Protein AF-A0A534U0C4-F1 (afdb_monomer_lite)

Radius of gyration: 16.71 Å; chains: 1; bounding box: 30×35×48 Å

pLDDT: mean 96.18, std 4.61, range [68.44, 98.81]

Structure (mmCIF, N/CA/C/O backbone):
data_AF-A0A534U0C4-F1
#
_entry.id   AF-A0A534U0C4-F1
#
loop_
_atom_site.group_PDB
_atom_site.id
_atom_site.type_symbol
_atom_site.label_atom_id
_atom_site.label_alt_id
_atom_site.label_comp_id
_atom_site.label_asym_id
_atom_site.label_entity_id
_atom_site.label_seq_id
_atom_site.pdbx_PDB_ins_code
_atom_site.Cartn_x
_atom_site.Cartn_y
_atom_site.Cartn_z
_atom_site.occupancy
_atom_site.B_iso_or_equiv
_atom_site.auth_seq_id
_atom_site.auth_comp_id
_atom_site.auth_asym_id
_atom_site.auth_atom_id
_atom_site.pdbx_PDB_model_num
ATOM 1 N N . MET A 1 1 ? 1.172 8.312 3.433 1.00 96.12 1 MET A N 1
ATOM 2 C CA . MET A 1 1 ? 1.403 6.876 3.161 1.00 96.12 1 MET A CA 1
ATOM 3 C C . MET A 1 1 ? 2.034 6.664 1.791 1.00 96.12 1 MET A C 1
ATOM 5 O O . MET A 1 1 ? 3.144 6.158 1.779 1.00 96.12 1 MET A O 1
ATOM 9 N N . VAL A 1 2 ? 1.419 7.131 0.691 1.00 98.44 2 VAL A N 1
ATOM 10 C CA . VAL A 1 2 ? 2.006 7.074 -0.670 1.00 98.44 2 VAL A CA 1
ATOM 11 C C . VAL A 1 2 ? 3.445 7.590 -0.686 1.00 98.44 2 VAL A C 1
ATOM 13 O O . VAL A 1 2 ? 4.351 6.799 -0.888 1.00 98.44 2 VAL A O 1
ATOM 16 N N . ALA A 1 3 ? 3.685 8.854 -0.315 1.00 98.50 3 ALA A N 1
ATOM 17 C CA . ALA A 1 3 ? 5.037 9.431 -0.297 1.00 98.50 3 ALA A CA 1
ATOM 18 C C . ALA A 1 3 ? 6.057 8.608 0.522 1.00 98.50 3 ALA A C 1
ATOM 20 O O . ALA A 1 3 ? 7.219 8.476 0.142 1.00 98.50 3 ALA A O 1
ATOM 21 N N . THR A 1 4 ? 5.621 8.019 1.640 1.00 98.50 4 THR A N 1
ATOM 22 C CA . THR A 1 4 ? 6.454 7.139 2.470 1.00 98.50 4 THR A CA 1
ATOM 23 C C . THR A 1 4 ? 6.821 5.860 1.722 1.00 98.50 4 THR A C 1
ATOM 25 O O . THR A 1 4 ? 7.990 5.485 1.703 1.00 98.50 4 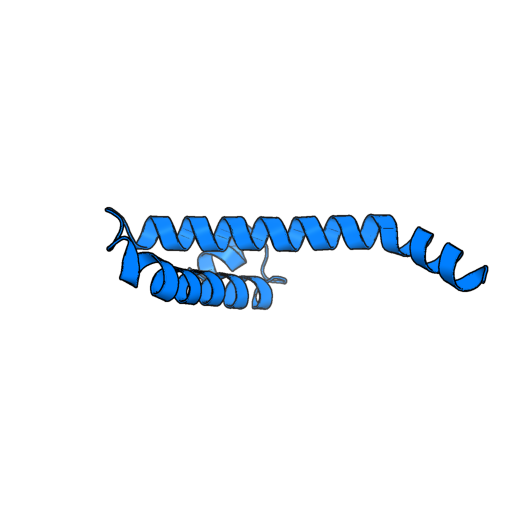THR A O 1
ATOM 28 N N . LEU A 1 5 ? 5.849 5.202 1.090 1.00 98.50 5 LEU A N 1
ATOM 29 C CA . LEU A 1 5 ? 6.075 3.980 0.321 1.00 98.50 5 LEU A CA 1
ATOM 30 C C . LEU A 1 5 ? 6.874 4.252 -0.956 1.00 98.50 5 LEU A C 1
ATOM 32 O O . LEU A 1 5 ? 7.805 3.508 -1.237 1.00 98.50 5 LEU A O 1
ATOM 36 N N . THR A 1 6 ? 6.610 5.354 -1.661 1.00 98.56 6 THR A N 1
ATOM 37 C CA . THR A 1 6 ? 7.421 5.818 -2.794 1.00 98.56 6 THR A CA 1
ATOM 38 C C . THR A 1 6 ? 8.878 6.020 -2.378 1.00 98.56 6 THR A C 1
ATOM 40 O O . THR A 1 6 ? 9.789 5.603 -3.084 1.00 98.56 6 THR A O 1
ATOM 43 N N . ARG A 1 7 ? 9.136 6.598 -1.197 1.00 98.38 7 ARG A N 1
ATOM 44 C CA . ARG A 1 7 ? 10.505 6.728 -0.671 1.00 98.38 7 ARG A CA 1
ATOM 45 C C . ARG A 1 7 ? 11.143 5.371 -0.356 1.00 98.38 7 ARG A C 1
ATOM 47 O O . ARG A 1 7 ? 12.334 5.206 -0.588 1.00 98.38 7 ARG A O 1
ATOM 54 N N . VAL A 1 8 ? 10.376 4.420 0.181 1.00 98.00 8 VAL A N 1
ATOM 55 C CA . VAL A 1 8 ? 10.871 3.083 0.560 1.00 98.00 8 VAL A CA 1
ATOM 56 C C . VAL A 1 8 ? 11.153 2.204 -0.661 1.00 98.00 8 VAL A C 1
ATOM 58 O O . VAL A 1 8 ? 12.163 1.508 -0.679 1.00 98.00 8 VAL A O 1
ATOM 61 N N . PHE A 1 9 ? 10.282 2.227 -1.669 1.00 97.44 9 PHE A N 1
ATOM 62 C CA . PHE A 1 9 ? 10.375 1.365 -2.852 1.00 97.44 9 PHE A CA 1
ATOM 63 C C . PHE A 1 9 ? 11.022 2.047 -4.065 1.00 97.44 9 PHE A C 1
ATOM 65 O O . PHE A 1 9 ? 11.286 1.384 -5.065 1.00 97.44 9 PHE A O 1
ATOM 72 N N . GLY A 1 10 ? 11.316 3.345 -3.981 1.00 97.94 10 GLY A N 1
ATOM 73 C CA . GLY A 1 10 ? 11.916 4.139 -5.050 1.00 97.94 10 GLY A CA 1
ATOM 74 C C . 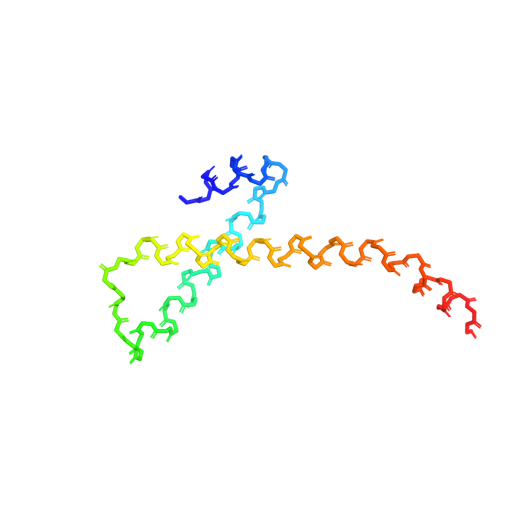GLY A 1 10 ? 10.889 4.947 -5.846 1.00 97.94 10 GLY A C 1
ATOM 75 O O . GLY A 1 10 ? 9.755 4.523 -6.055 1.00 97.94 10 GLY A O 1
ATOM 76 N N . VAL A 1 11 ? 11.312 6.120 -6.330 1.00 97.94 11 VAL A N 1
ATOM 77 C CA . VAL A 1 11 ? 10.443 7.095 -7.024 1.00 97.94 11 VAL A CA 1
ATOM 78 C C . VAL A 1 11 ? 9.797 6.522 -8.290 1.00 97.94 11 VAL A C 1
ATOM 80 O O . VAL A 1 11 ? 8.665 6.867 -8.608 1.00 97.94 11 VAL A O 1
ATOM 83 N N . HIS A 1 12 ? 10.472 5.592 -8.970 1.00 97.69 12 HIS A N 1
ATOM 84 C CA . HIS A 1 12 ? 9.937 4.897 -10.146 1.00 97.69 12 HIS A CA 1
ATOM 85 C C . HIS A 1 12 ? 8.710 4.020 -9.834 1.00 97.69 12 HIS A C 1
ATOM 87 O O . HIS A 1 12 ? 7.954 3.698 -10.741 1.00 97.69 12 HIS A O 1
ATOM 93 N N . ASN A 1 13 ? 8.482 3.678 -8.561 1.00 97.94 13 ASN A N 1
ATOM 94 C CA . ASN A 1 13 ? 7.334 2.902 -8.091 1.00 97.94 13 ASN A CA 1
ATOM 95 C C . ASN A 1 13 ? 6.228 3.796 -7.501 1.00 97.94 13 ASN A C 1
ATOM 97 O O . ASN A 1 13 ? 5.496 3.362 -6.614 1.00 97.94 13 ASN A O 1
ATOM 101 N N . LEU A 1 14 ? 6.107 5.053 -7.948 1.00 98.44 14 LEU A N 1
ATOM 102 C CA . LEU A 1 14 ? 5.041 5.950 -7.489 1.00 98.44 14 LEU A CA 1
ATOM 103 C C . LEU A 1 14 ? 3.647 5.366 -7.758 1.00 98.44 14 LEU A C 1
ATOM 105 O O . LEU A 1 14 ? 2.859 5.283 -6.824 1.00 98.44 14 LEU A O 1
ATOM 109 N N . ALA A 1 15 ? 3.386 4.899 -8.982 1.00 98.50 15 ALA A N 1
ATOM 110 C CA . ALA A 1 15 ? 2.102 4.294 -9.343 1.00 98.50 15 ALA A CA 1
ATOM 111 C C . ALA A 1 15 ? 1.784 3.075 -8.462 1.00 98.50 15 ALA A C 1
ATOM 113 O O . ALA A 1 15 ? 0.728 3.011 -7.843 1.00 98.50 15 ALA A O 1
ATOM 114 N N . LEU A 1 16 ? 2.760 2.175 -8.276 1.00 98.44 16 LEU A N 1
ATOM 115 C CA . LEU A 1 16 ? 2.619 1.049 -7.350 1.00 98.44 16 LEU A CA 1
ATOM 116 C C . LEU A 1 16 ? 2.268 1.524 -5.932 1.00 98.44 16 LEU A C 1
ATOM 118 O O . LEU A 1 16 ? 1.415 0.934 -5.278 1.00 98.44 16 LEU A O 1
ATOM 122 N N . ALA A 1 17 ? 2.927 2.572 -5.432 1.00 98.69 17 ALA A N 1
ATOM 123 C CA . ALA A 1 17 ? 2.661 3.102 -4.100 1.00 98.69 17 ALA A CA 1
ATOM 124 C C . ALA A 1 17 ? 1.245 3.688 -3.960 1.00 98.69 17 ALA A C 1
ATOM 126 O O 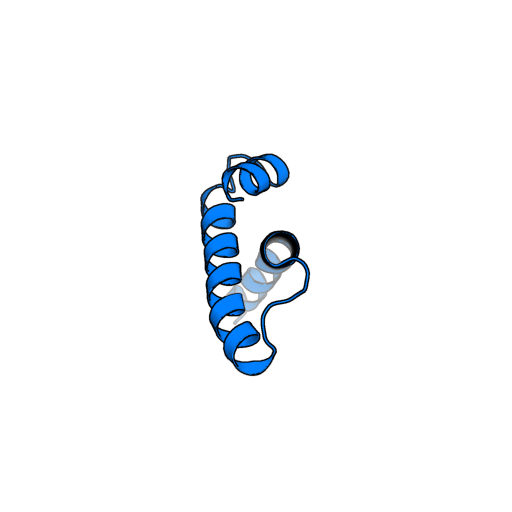. ALA A 1 17 ? 0.681 3.619 -2.869 1.00 98.69 17 ALA A O 1
ATOM 127 N N . GLU A 1 18 ? 0.674 4.262 -5.018 1.00 98.75 18 GLU A N 1
ATOM 128 C CA . GLU A 1 18 ? -0.715 4.734 -5.040 1.00 98.75 18 GLU A CA 1
ATOM 129 C C . GLU A 1 18 ? -1.695 3.559 -5.027 1.00 98.75 18 GLU A C 1
ATOM 131 O O . GLU A 1 18 ? -2.556 3.499 -4.142 1.00 98.75 18 GLU A O 1
ATOM 136 N N . ASP A 1 19 ? -1.490 2.583 -5.912 1.00 98.81 19 ASP A N 1
ATOM 137 C CA . ASP A 1 19 ? -2.354 1.408 -6.057 1.00 98.81 19 ASP A CA 1
ATOM 138 C C . ASP A 1 19 ? -2.443 0.608 -4.752 1.00 98.81 19 ASP A C 1
ATOM 140 O O . ASP A 1 19 ? -3.525 0.324 -4.243 1.00 98.81 19 ASP A O 1
ATOM 144 N N . VAL A 1 20 ? -1.303 0.294 -4.129 1.00 98.81 20 VAL A N 1
ATOM 145 C CA . VAL A 1 20 ? -1.291 -0.515 -2.895 1.00 98.81 20 VAL A CA 1
ATOM 146 C C . VAL A 1 20 ? -1.880 0.216 -1.691 1.00 98.81 20 VAL A C 1
ATOM 148 O O . VAL A 1 20 ? -2.357 -0.417 -0.746 1.00 98.81 20 VAL A O 1
ATOM 151 N N . VAL A 1 21 ? -1.842 1.550 -1.699 1.00 98.81 21 VAL A N 1
ATOM 152 C CA . VAL A 1 21 ? -2.501 2.369 -0.680 1.00 98.81 21 VAL A CA 1
ATOM 153 C C . VAL A 1 21 ? -4.009 2.312 -0.857 1.00 98.81 21 VAL A C 1
ATOM 155 O O . VAL A 1 21 ? -4.715 2.116 0.133 1.00 98.81 21 VAL A O 1
ATOM 158 N N . GLN A 1 22 ? -4.498 2.441 -2.087 1.00 98.69 22 GLN A N 1
ATOM 159 C CA . GLN A 1 22 ? -5.920 2.314 -2.396 1.00 98.69 22 GLN A CA 1
ATOM 160 C C . GLN A 1 22 ? -6.429 0.907 -2.058 1.00 98.69 22 GLN A C 1
ATOM 162 O O . GLN A 1 22 ? -7.404 0.791 -1.314 1.00 98.69 22 GLN A O 1
ATOM 167 N N . ASP A 1 23 ? -5.705 -0.144 -2.462 1.00 98.69 23 ASP A N 1
ATOM 168 C CA . ASP A 1 23 ? -5.988 -1.541 -2.100 1.00 98.69 23 ASP A CA 1
ATOM 169 C C . ASP A 1 23 ? -6.128 -1.711 -0.578 1.00 98.69 23 ASP A C 1
ATOM 171 O O . ASP A 1 23 ? -7.058 -2.363 -0.094 1.00 98.69 23 ASP A O 1
ATOM 175 N N . ALA A 1 24 ? -5.224 -1.110 0.206 1.00 98.69 24 ALA A N 1
ATOM 176 C CA . ALA A 1 24 ? -5.268 -1.197 1.664 1.00 98.69 24 ALA A CA 1
ATOM 177 C C . ALA A 1 24 ? -6.522 -0.532 2.254 1.00 98.69 24 ALA A C 1
ATOM 179 O O . ALA A 1 24 ? -7.121 -1.084 3.180 1.00 98.69 24 ALA A O 1
ATOM 180 N N . PHE A 1 25 ? -6.948 0.614 1.714 1.00 98.56 25 PHE A N 1
ATOM 181 C CA . PHE A 1 25 ? -8.191 1.269 2.130 1.00 98.56 25 PHE A CA 1
ATOM 182 C C . PHE A 1 25 ? -9.433 0.476 1.714 1.00 98.56 25 PHE A C 1
ATOM 184 O O . PHE A 1 25 ? -10.320 0.278 2.543 1.00 98.56 25 PHE A O 1
ATOM 191 N N . CYS A 1 26 ? -9.490 -0.039 0.483 1.00 98.62 26 CYS A N 1
ATOM 192 C CA . CYS A 1 26 ? -10.574 -0.918 0.040 1.00 98.62 26 CYS A CA 1
ATOM 193 C C . CYS A 1 26 ? -10.704 -2.130 0.970 1.00 98.62 26 CYS A C 1
ATOM 195 O O . CYS A 1 26 ? -11.790 -2.432 1.468 1.00 98.62 26 CYS A O 1
ATOM 197 N N . ARG A 1 27 ? -9.578 -2.761 1.313 1.00 98.12 27 ARG A N 1
ATOM 198 C CA . ARG A 1 27 ? -9.565 -3.911 2.219 1.00 98.12 27 ARG A CA 1
ATOM 199 C C . ARG A 1 27 ? -9.954 -3.552 3.650 1.00 98.12 27 ARG A C 1
ATOM 201 O O . ARG A 1 27 ? -10.599 -4.353 4.320 1.00 98.12 27 ARG A O 1
ATOM 208 N N . ALA A 1 28 ? -9.603 -2.361 4.128 1.00 98.44 28 ALA A N 1
ATOM 209 C CA . ALA A 1 28 ? -10.082 -1.871 5.416 1.00 98.44 28 ALA A CA 1
ATOM 210 C C . ALA A 1 28 ? -11.615 -1.752 5.438 1.00 98.44 28 ALA A C 1
ATOM 212 O O . ALA A 1 28 ? -12.239 -2.217 6.389 1.00 98.44 28 ALA A O 1
ATOM 213 N N . LEU A 1 29 ? -12.230 -1.212 4.379 1.00 97.94 29 LEU A N 1
ATOM 214 C CA . LEU A 1 29 ? -13.692 -1.096 4.279 1.00 97.94 29 LEU A CA 1
ATOM 215 C C . LEU A 1 29 ? -14.390 -2.462 4.288 1.00 97.94 29 LEU A C 1
ATOM 217 O O . LEU A 1 29 ? -15.438 -2.617 4.915 1.00 97.94 29 LEU A O 1
ATOM 221 N N . GLU A 1 30 ? -13.795 -3.466 3.646 1.00 97.44 30 GLU A N 1
ATOM 222 C CA . GLU A 1 30 ? -14.297 -4.842 3.678 1.00 97.44 30 GLU A CA 1
ATOM 223 C C . GLU A 1 30 ? -14.162 -5.466 5.071 1.00 97.44 30 GLU A C 1
ATOM 225 O O . GLU A 1 30 ? -15.110 -6.048 5.595 1.00 97.44 30 GLU A O 1
ATOM 230 N N . VAL A 1 31 ? -12.981 -5.357 5.686 1.00 97.25 31 VAL A N 1
ATOM 231 C CA . VAL A 1 31 ? -12.645 -6.082 6.918 1.00 97.25 31 VAL A CA 1
ATOM 232 C C . VAL A 1 31 ? -13.261 -5.426 8.151 1.00 97.25 31 VAL A C 1
ATOM 234 O O . VAL A 1 31 ? -13.833 -6.123 8.994 1.00 97.25 31 VAL A O 1
ATOM 237 N N . TRP A 1 32 ? -13.163 -4.102 8.279 1.00 97.75 32 TRP A N 1
ATOM 238 C CA . TRP A 1 32 ? -13.598 -3.388 9.483 1.00 97.75 32 TRP A CA 1
ATOM 239 C C . TRP A 1 32 ? -15.114 -3.391 9.645 1.00 97.75 32 TRP A C 1
ATOM 241 O O . TRP A 1 32 ? -15.594 -3.379 10.776 1.00 97.75 32 TRP A O 1
ATOM 251 N N . LYS A 1 33 ? -15.874 -3.505 8.546 1.00 96.38 33 LYS A N 1
ATOM 252 C CA . LYS A 1 33 ? -17.332 -3.681 8.592 1.00 96.38 33 LYS A CA 1
ATOM 253 C C . LYS A 1 33 ? -17.748 -4.875 9.458 1.00 96.38 33 LYS A C 1
ATOM 255 O O . LYS A 1 33 ? -18.759 -4.798 10.146 1.00 96.38 33 LYS A O 1
ATOM 260 N N . PHE A 1 34 ? -16.987 -5.970 9.418 1.00 97.06 34 PHE A N 1
ATOM 261 C CA . PHE A 1 34 ? -17.321 -7.204 10.137 1.00 97.06 34 PHE A CA 1
ATOM 262 C C . PHE A 1 34 ? -16.502 -7.405 11.410 1.00 97.06 34 PHE A C 1
ATOM 264 O O . PHE A 1 34 ? -16.992 -8.008 12.360 1.00 97.06 34 PHE A O 1
ATOM 271 N N . ARG A 1 35 ? -15.248 -6.941 11.430 1.00 96.69 35 ARG A N 1
ATOM 272 C CA . ARG A 1 35 ? -14.313 -7.179 12.542 1.00 96.69 35 ARG A CA 1
ATOM 273 C C . ARG A 1 35 ? -14.140 -5.986 13.481 1.00 96.69 35 ARG A C 1
ATOM 275 O O . ARG A 1 35 ? -13.461 -6.125 14.492 1.00 96.69 35 ARG A O 1
ATOM 282 N N . GLY A 1 36 ? -14.744 -4.842 13.160 1.00 96.62 36 GLY A N 1
ATOM 283 C CA . GLY A 1 36 ? -14.493 -3.580 13.848 1.00 96.62 36 GLY A CA 1
ATOM 284 C C . GLY A 1 36 ? -13.144 -2.965 13.470 1.00 96.62 36 GLY A C 1
ATOM 285 O O . GLY A 1 36 ? -12.360 -3.537 12.706 1.00 96.62 36 GLY A O 1
ATOM 286 N N . LEU A 1 37 ? -12.882 -1.767 13.995 1.00 97.88 37 LEU A N 1
ATOM 287 C CA . LEU A 1 37 ? -11.595 -1.104 13.810 1.00 97.88 37 LEU A CA 1
ATOM 288 C C . LEU A 1 37 ? -10.523 -1.803 14.663 1.00 97.88 37 LEU A C 1
ATOM 290 O O . LEU A 1 37 ? -10.779 -2.108 15.829 1.00 97.88 37 LEU A O 1
ATOM 294 N N . PRO A 1 38 ? -9.314 -2.029 14.123 1.00 97.56 38 PRO A N 1
ATOM 295 C CA . PRO A 1 38 ? -8.183 -2.459 14.932 1.00 97.56 38 PRO A CA 1
ATOM 296 C C . PRO A 1 38 ? -7.766 -1.338 15.895 1.00 97.56 38 PRO A C 1
ATOM 298 O O . PRO A 1 38 ? -8.058 -0.168 15.658 1.00 97.56 38 PRO A O 1
ATOM 301 N N . GLU A 1 39 ? -7.004 -1.685 16.934 1.00 97.94 39 GLU A N 1
ATOM 302 C CA . GLU A 1 39 ? -6.504 -0.730 17.938 1.00 97.94 39 GLU A CA 1
ATOM 303 C C . GLU A 1 39 ? -5.701 0.428 17.316 1.00 97.94 39 GLU A C 1
ATOM 305 O O . GLU A 1 39 ? -5.811 1.573 17.747 1.00 97.94 39 GLU A O 1
ATOM 310 N N . ASN A 1 40 ? -4.940 0.153 16.249 1.00 98.25 40 ASN A N 1
ATOM 311 C CA . ASN A 1 40 ? -4.227 1.172 15.480 1.00 98.25 40 ASN A CA 1
ATOM 312 C C . ASN A 1 40 ? -4.518 1.050 13.968 1.00 98.25 40 ASN A C 1
ATOM 314 O O . ASN A 1 40 ? -3.789 0.357 13.245 1.00 98.25 40 ASN A O 1
ATOM 318 N N . PRO A 1 41 ? -5.562 1.735 13.463 1.00 98.31 41 PRO A N 1
ATOM 319 C CA . PRO A 1 41 ? -5.957 1.688 12.053 1.00 98.31 41 PRO A CA 1
ATOM 320 C C . PRO A 1 41 ? -4.864 2.159 11.091 1.00 98.31 41 PRO A C 1
ATOM 322 O O . PRO A 1 41 ? -4.634 1.536 10.055 1.00 98.31 41 PRO A O 1
ATOM 325 N N . SER A 1 42 ? -4.139 3.221 11.451 1.00 98.19 42 SER A N 1
ATOM 326 C CA . SER A 1 42 ? -3.069 3.786 10.622 1.00 98.19 42 SER A CA 1
ATOM 327 C C . SER A 1 42 ? -1.897 2.818 10.452 1.00 98.19 42 SER A C 1
ATOM 329 O O . SER A 1 42 ? -1.386 2.653 9.343 1.00 98.19 42 SER A O 1
ATOM 331 N N . ALA A 1 43 ? -1.483 2.147 11.533 1.00 98.31 43 ALA A N 1
ATOM 332 C CA . ALA A 1 43 ? -0.430 1.135 11.473 1.00 98.31 43 ALA A CA 1
ATOM 333 C C . ALA A 1 43 ? -0.868 -0.081 10.646 1.00 98.31 43 ALA A C 1
ATOM 335 O O . ALA A 1 43 ? -0.090 -0.584 9.832 1.00 98.31 43 ALA A O 1
ATOM 336 N N . TRP A 1 44 ? -2.124 -0.511 10.801 1.00 98.50 44 TRP A N 1
ATOM 337 C CA . TRP A 1 44 ? -2.688 -1.614 10.027 1.00 98.50 44 TRP A CA 1
ATOM 338 C C . TRP A 1 44 ? -2.716 -1.311 8.523 1.00 98.50 44 TRP A C 1
ATOM 340 O O . TRP A 1 44 ? -2.298 -2.146 7.719 1.00 98.50 44 TRP A O 1
ATOM 350 N N . LEU A 1 45 ? -3.141 -0.103 8.136 1.00 98.75 45 LEU A N 1
ATOM 351 C CA . LEU A 1 45 ? -3.153 0.341 6.738 1.00 98.75 45 LEU A CA 1
ATOM 352 C C . LEU A 1 45 ? -1.742 0.366 6.141 1.00 98.75 45 LEU A C 1
ATOM 354 O O . LEU A 1 45 ? -1.523 -0.188 5.065 1.00 98.75 45 LEU A O 1
ATOM 358 N N . MET A 1 46 ? -0.771 0.941 6.859 1.00 98.69 46 MET A N 1
ATOM 359 C CA . MET A 1 46 ? 0.624 0.991 6.410 1.00 98.69 46 MET A CA 1
ATOM 360 C C . MET A 1 46 ? 1.214 -0.410 6.220 1.00 98.69 46 MET A C 1
ATOM 362 O O . MET A 1 46 ? 1.862 -0.673 5.207 1.00 98.69 46 MET A O 1
ATOM 366 N N . ALA A 1 47 ? 0.983 -1.317 7.173 1.00 98.62 47 ALA A N 1
ATOM 367 C CA . ALA A 1 47 ? 1.446 -2.698 7.079 1.00 98.62 47 ALA A CA 1
ATOM 368 C C . ALA A 1 47 ? 0.802 -3.431 5.894 1.00 98.62 47 ALA A C 1
ATOM 370 O O . ALA A 1 47 ? 1.502 -4.088 5.125 1.00 98.62 47 ALA A O 1
ATOM 371 N N . THR A 1 48 ? -0.509 -3.267 5.708 1.00 98.62 48 THR A N 1
ATOM 372 C CA . THR A 1 48 ? -1.260 -3.878 4.604 1.00 98.62 48 THR A CA 1
ATOM 373 C C . THR A 1 48 ? -0.751 -3.392 3.248 1.00 98.62 48 THR A C 1
ATOM 375 O O . THR A 1 48 ? -0.401 -4.214 2.403 1.00 98.62 48 THR A O 1
ATOM 378 N N . ALA A 1 49 ? -0.612 -2.076 3.062 1.00 98.81 49 ALA A N 1
ATOM 379 C CA . ALA A 1 49 ? -0.089 -1.489 1.830 1.00 98.81 49 ALA A CA 1
ATOM 380 C C . ALA A 1 49 ? 1.360 -1.931 1.550 1.00 98.81 49 ALA A C 1
ATOM 382 O O . ALA A 1 49 ? 1.700 -2.311 0.430 1.00 98.81 49 ALA A O 1
ATOM 383 N N . LYS A 1 50 ? 2.224 -1.950 2.577 1.00 98.69 50 LYS A N 1
ATOM 384 C CA . LYS A 1 50 ? 3.620 -2.395 2.443 1.00 98.69 50 LYS A CA 1
ATOM 385 C C . LYS A 1 50 ? 3.721 -3.869 2.050 1.00 98.69 50 LYS A C 1
ATOM 387 O O . LYS A 1 50 ? 4.513 -4.204 1.172 1.00 98.69 50 LYS A O 1
ATOM 392 N N . ASN A 1 51 ? 2.940 -4.741 2.686 1.00 98.62 51 ASN A N 1
ATOM 393 C CA . ASN A 1 51 ? 2.923 -6.167 2.362 1.00 98.62 51 ASN A CA 1
ATOM 394 C C . ASN A 1 51 ? 2.430 -6.390 0.931 1.00 98.62 51 ASN A C 1
ATOM 396 O O . ASN A 1 51 ? 3.076 -7.105 0.170 1.00 98.62 51 ASN A O 1
ATOM 400 N N . ARG A 1 52 ? 1.366 -5.686 0.527 1.00 98.50 52 ARG A N 1
ATOM 401 C CA . ARG A 1 52 ? 0.850 -5.738 -0.841 1.00 98.50 52 ARG A CA 1
ATOM 402 C C . ARG A 1 52 ? 1.896 -5.309 -1.874 1.00 98.50 52 ARG A C 1
ATOM 404 O O . ARG A 1 52 ? 2.073 -6.003 -2.869 1.00 98.50 52 ARG A O 1
ATOM 411 N N . ALA A 1 53 ? 2.632 -4.227 -1.617 1.00 98.56 53 ALA A N 1
ATOM 412 C CA . ALA A 1 53 ? 3.724 -3.784 -2.485 1.00 98.56 53 ALA A CA 1
ATOM 413 C C . ALA A 1 53 ? 4.833 -4.835 -2.611 1.00 98.56 53 ALA A C 1
ATOM 415 O O . ALA A 1 53 ? 5.292 -5.122 -3.714 1.00 98.56 53 ALA A O 1
ATOM 416 N N . LEU A 1 54 ? 5.239 -5.447 -1.493 1.00 98.38 54 LEU A N 1
ATOM 417 C CA . LEU A 1 54 ? 6.228 -6.526 -1.509 1.00 98.38 54 LEU A CA 1
ATOM 418 C C . LEU A 1 54 ? 5.753 -7.716 -2.343 1.00 98.38 54 LEU A C 1
ATOM 420 O O . LEU A 1 54 ? 6.545 -8.276 -3.096 1.00 98.38 54 LEU A O 1
ATOM 424 N N . ASP A 1 55 ? 4.480 -8.087 -2.235 1.00 98.25 55 ASP A N 1
ATOM 425 C CA . ASP A 1 55 ? 3.915 -9.198 -2.997 1.00 98.25 55 ASP A CA 1
ATOM 426 C C . ASP A 1 55 ? 3.881 -8.903 -4.501 1.00 98.25 55 ASP A C 1
ATOM 428 O O . ASP A 1 55 ? 4.244 -9.771 -5.297 1.00 98.25 55 ASP A O 1
ATOM 432 N N . VAL A 1 56 ? 3.530 -7.675 -4.903 1.00 97.88 56 VAL A N 1
ATOM 433 C CA . VAL A 1 56 ? 3.585 -7.251 -6.313 1.00 97.88 56 VAL A CA 1
ATOM 434 C C . VAL A 1 56 ? 5.019 -7.305 -6.841 1.00 97.88 56 VAL A C 1
ATOM 436 O O . VAL A 1 56 ? 5.274 -7.967 -7.844 1.00 97.88 56 VAL A O 1
ATOM 439 N N . LEU A 1 57 ? 5.982 -6.718 -6.126 1.00 96.56 57 LEU A N 1
ATOM 440 C CA . LEU A 1 57 ? 7.389 -6.704 -6.547 1.00 96.56 57 LEU A CA 1
ATOM 441 C C . LEU A 1 57 ? 8.001 -8.111 -6.611 1.00 96.56 57 LEU A C 1
ATOM 443 O O . LEU A 1 57 ? 8.811 -8.410 -7.492 1.00 96.56 57 LEU A O 1
ATOM 447 N N . ARG A 1 58 ? 7.618 -9.000 -5.687 1.00 97.12 58 ARG A N 1
ATOM 448 C CA . ARG A 1 58 ? 8.011 -10.417 -5.724 1.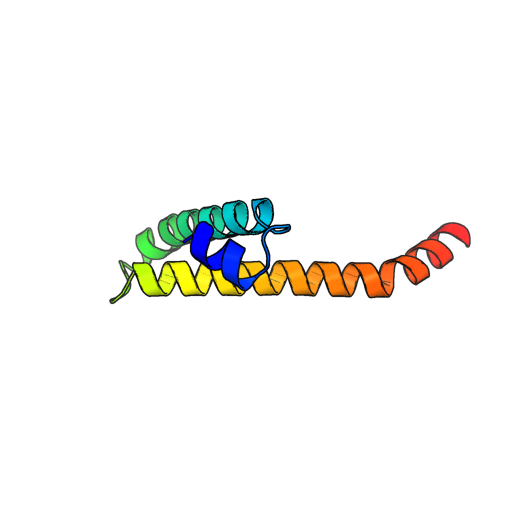00 97.12 58 ARG A CA 1
ATOM 449 C C . ARG A 1 58 ? 7.436 -11.106 -6.953 1.00 97.12 58 ARG A C 1
ATOM 451 O O . ARG A 1 58 ? 8.183 -11.779 -7.657 1.00 97.12 58 ARG A O 1
ATOM 458 N N . ARG A 1 59 ? 6.146 -10.902 -7.237 1.00 96.44 59 ARG A N 1
ATOM 459 C CA . ARG A 1 59 ? 5.483 -11.469 -8.416 1.00 96.44 59 ARG A CA 1
ATOM 460 C C . ARG A 1 59 ? 6.127 -10.983 -9.712 1.00 96.44 59 ARG A C 1
ATOM 462 O O . ARG A 1 59 ? 6.370 -11.798 -10.595 1.00 96.44 59 ARG A O 1
ATOM 469 N N . GLU A 1 60 ? 6.442 -9.697 -9.820 1.00 95.06 60 GLU A N 1
ATOM 470 C CA . GLU A 1 60 ? 7.142 -9.141 -10.983 1.00 95.06 60 GLU A CA 1
ATOM 471 C C . GLU A 1 60 ? 8.535 -9.740 -11.157 1.00 95.06 60 GLU A C 1
ATOM 473 O O . GLU A 1 60 ? 8.920 -10.091 -12.271 1.00 95.06 60 GLU A O 1
ATOM 478 N N . ARG A 1 61 ? 9.289 -9.897 -10.061 1.00 95.25 61 ARG A N 1
ATOM 479 C CA . ARG A 1 61 ? 10.595 -10.560 -10.100 1.00 95.25 61 ARG A CA 1
ATOM 480 C C . ARG A 1 61 ? 10.462 -11.988 -10.620 1.00 95.25 61 ARG A C 1
ATOM 482 O O . ARG A 1 61 ? 11.182 -12.348 -11.542 1.00 95.25 61 ARG A O 1
ATOM 489 N N . THR A 1 62 ? 9.536 -12.767 -10.064 1.00 95.88 62 THR A N 1
ATOM 490 C CA . THR A 1 62 ? 9.258 -14.136 -10.513 1.00 95.88 62 THR A CA 1
ATOM 491 C C . THR A 1 62 ? 8.888 -14.164 -11.995 1.00 95.88 62 THR A C 1
ATOM 493 O O . THR A 1 62 ? 9.483 -14.924 -12.751 1.00 95.88 62 THR A O 1
ATOM 496 N N . ALA A 1 63 ? 7.977 -13.294 -12.439 1.00 94.12 63 ALA A N 1
ATOM 497 C CA . ALA A 1 63 ? 7.581 -13.217 -13.843 1.00 94.12 63 ALA A CA 1
ATOM 498 C C . ALA A 1 63 ? 8.775 -12.923 -14.764 1.00 94.12 63 ALA A C 1
ATOM 500 O O . ALA A 1 63 ? 8.929 -13.581 -15.786 1.00 94.12 63 ALA A O 1
ATOM 501 N N . ARG A 1 64 ? 9.664 -11.997 -14.383 1.00 94.06 64 ARG A N 1
ATOM 502 C CA . ARG A 1 64 ? 10.880 -11.688 -15.156 1.00 94.06 64 ARG A CA 1
ATOM 503 C C . ARG A 1 64 ? 11.856 -12.861 -15.225 1.00 94.06 64 ARG A C 1
ATOM 505 O O . ARG A 1 64 ? 12.510 -13.021 -16.247 1.00 94.06 64 ARG A O 1
ATOM 512 N N . THR A 1 65 ? 11.961 -13.660 -14.165 1.00 94.50 65 THR A N 1
ATOM 513 C CA . THR A 1 65 ? 12.825 -14.849 -14.147 1.00 94.50 65 THR A CA 1
ATOM 514 C C . THR A 1 65 ? 12.345 -15.918 -15.128 1.00 94.50 65 THR A C 1
ATOM 516 O O . THR A 1 65 ? 13.167 -16.472 -15.845 1.00 94.50 65 THR A O 1
ATOM 519 N N . PHE A 1 66 ? 11.036 -16.175 -15.191 1.00 92.06 66 PHE A N 1
ATOM 520 C CA . PHE A 1 66 ? 10.469 -17.263 -16.002 1.00 92.06 66 PHE A CA 1
ATOM 521 C C . PHE A 1 66 ? 9.998 -16.837 -17.403 1.00 92.06 66 PHE A C 1
ATOM 523 O O . PHE A 1 66 ? 9.739 -17.692 -18.245 1.00 92.06 66 PHE A O 1
ATOM 530 N N . ALA A 1 67 ? 9.895 -15.534 -17.686 1.00 91.69 67 ALA A N 1
ATOM 531 C CA . ALA A 1 67 ? 9.462 -15.030 -18.993 1.00 91.69 67 ALA A CA 1
ATOM 532 C C . ALA A 1 67 ? 10.248 -15.603 -20.196 1.00 91.69 67 ALA A C 1
ATOM 534 O O . ALA A 1 67 ? 9.603 -15.924 -21.193 1.00 91.69 67 ALA A O 1
ATOM 535 N N . PRO A 1 68 ? 11.586 -15.782 -20.142 1.00 89.62 68 PRO A N 1
ATOM 536 C CA . PRO A 1 68 ? 12.332 -16.350 -21.267 1.00 89.62 68 PRO A CA 1
ATOM 537 C C . PRO A 1 68 ? 11.971 -17.811 -21.563 1.00 89.62 68 PRO A C 1
ATOM 539 O O . PRO A 1 68 ? 11.833 -18.179 -22.725 1.00 89.62 68 PRO A O 1
ATOM 542 N N . GLU A 1 69 ? 11.791 -18.631 -20.524 1.00 88.19 69 GLU A N 1
ATOM 543 C CA . GLU A 1 69 ? 11.434 -20.051 -20.667 1.00 88.19 69 GLU A CA 1
ATOM 544 C C . GLU A 1 69 ? 10.035 -20.211 -21.264 1.00 88.19 69 GLU A C 1
ATOM 546 O O . GLU A 1 69 ? 9.825 -21.030 -22.155 1.00 88.19 69 GLU A O 1
ATOM 551 N N . LEU A 1 70 ? 9.085 -19.379 -20.825 1.00 88.25 70 LEU A N 1
ATOM 552 C CA . LEU A 1 70 ? 7.738 -19.355 -21.395 1.00 88.25 70 LEU A CA 1
ATOM 553 C C . LEU A 1 70 ? 7.754 -18.959 -22.876 1.00 88.25 70 LEU A C 1
ATOM 555 O O . LEU A 1 70 ? 7.023 -19.556 -23.657 1.00 88.25 70 LEU A O 1
ATOM 559 N N . GLY A 1 71 ? 8.596 -17.997 -23.269 1.00 87.31 71 GLY A N 1
ATOM 560 C CA . GLY A 1 71 ? 8.774 -17.636 -24.679 1.00 87.31 71 GLY A CA 1
ATOM 561 C C . GLY A 1 71 ? 9.261 -18.816 -25.521 1.00 87.31 71 GLY A C 1
ATOM 562 O O . GLY A 1 71 ? 8.662 -19.129 -26.540 1.00 87.31 71 GLY A O 1
ATOM 563 N N . GLN A 1 72 ? 10.278 -19.539 -25.042 1.00 90.19 72 GLN A N 1
ATOM 564 C CA . GLN A 1 72 ? 10.807 -20.715 -25.742 1.00 90.19 72 GLN A CA 1
ATOM 565 C C . GLN A 1 72 ? 9.781 -21.848 -25.878 1.00 90.19 72 GLN A C 1
ATOM 567 O O . GLN A 1 72 ? 9.740 -22.517 -26.908 1.00 90.19 72 GLN A O 1
ATOM 572 N N . LEU A 1 73 ? 8.954 -22.072 -24.853 1.00 89.31 73 LEU A N 1
ATOM 573 C CA . LEU A 1 73 ? 7.887 -23.074 -24.901 1.00 89.31 73 LEU A CA 1
ATOM 574 C C . LEU A 1 73 ? 6.802 -22.699 -25.916 1.00 89.31 73 LEU A C 1
ATOM 576 O O . LEU A 1 73 ? 6.375 -23.554 -26.677 1.00 89.31 73 LEU A O 1
ATOM 580 N N . LEU A 1 74 ? 6.401 -21.427 -25.967 1.00 89.69 74 LEU A N 1
ATOM 581 C CA . LEU A 1 74 ? 5.411 -20.947 -26.936 1.00 89.69 74 LEU A CA 1
ATOM 582 C C . LEU A 1 74 ? 5.932 -20.979 -28.382 1.00 89.69 74 LEU A C 1
ATOM 584 O O . LEU A 1 74 ? 5.160 -21.262 -29.287 1.00 89.69 74 LEU A O 1
ATOM 588 N N . ASP A 1 75 ? 7.224 -20.720 -28.597 1.00 91.44 75 ASP A N 1
ATOM 589 C CA . ASP A 1 75 ? 7.855 -20.765 -29.927 1.00 91.44 75 ASP A CA 1
ATOM 590 C C . ASP A 1 75 ? 8.107 -22.203 -30.434 1.00 91.44 75 ASP A C 1
ATOM 592 O O . ASP A 1 75 ? 8.502 -22.391 -31.586 1.00 91.44 75 ASP A O 1
ATOM 596 N N . SER A 1 76 ? 7.942 -23.216 -29.573 1.00 82.94 76 SER A N 1
ATOM 597 C CA . SER A 1 76 ? 8.172 -24.634 -29.900 1.00 82.94 76 SER A CA 1
ATOM 598 C C . SER A 1 76 ? 6.897 -25.458 -30.130 1.00 82.94 76 SER A C 1
ATOM 600 O O . SER A 1 76 ? 7.016 -26.639 -30.468 1.00 82.94 76 SER A O 1
ATOM 602 N N . GLU A 1 77 ? 5.712 -24.850 -30.004 1.00 68.44 77 GLU A N 1
ATOM 603 C CA . GLU A 1 77 ? 4.417 -25.394 -30.461 1.00 68.44 77 GLU A CA 1
ATOM 604 C C . GLU A 1 77 ? 4.089 -24.962 -31.901 1.00 68.44 77 GLU A C 1
ATOM 606 O O . GLU A 1 77 ? 3.533 -25.803 -32.647 1.00 68.44 77 GLU A O 1
#

F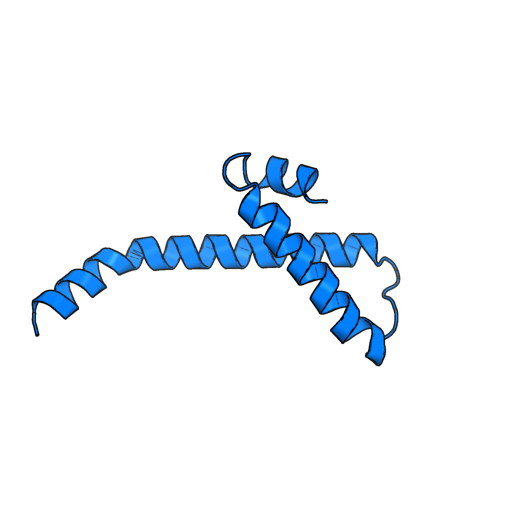oldseek 3Di:
DLVVVCVVVDVVCSVLSVVLLVVLVVVCVVCCVPPNADPDNPVSS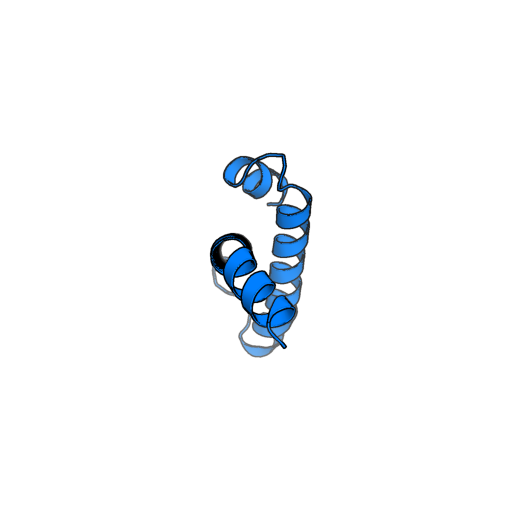VVSSNVSSVVVVVVVVVCVVCVVVVVVVVVVD

Secondary structure (DSSP, 8-state):
-HHHHHHHH-GGGHHHHHHHHHHHHHHHHHHHHHH---S-HHHHHHHHHHHHHHHHHHHHHHHHHHHHHHHHHHTT-

Sequence (77 aa):
MVATLTRVFGVHNLALAEDVVQDAFCRALEVWKFRGLPENPSAWLMATAKNRALDVLRRERTARTFAPELGQLLDSE